Protein AF-A0A173M918-F1 (afdb_monomer)

Radius of gyration: 16.1 Å; Cα contacts (8 Å, |Δi|>4): 97; chains: 1; bounding box: 44×25×41 Å

Organism: Beta vulgaris subsp. vulgaris (NCBI:txid3555)

Mean predicted aligned error: 5.52 Å

Secondary structure (DSSP, 8-state):
--HHHHHHHHHHHHHHHHHT-GGGHHHHHHHHHHHHH--S--TTTHHHHHHHHHHHHHHHHHHHHHHHHHHHHHTT---PPTT--HHHHHHHHHTT---HHHHHHHHHHHHHHGGGSHHHHHHHHHHH-

pLDDT: mean 86.4, std 7.51, range [60.84, 96.12]

Structure (mmCIF, N/CA/C/O backbone):
data_AF-A0A173M918-F1
#
_entry.id   AF-A0A173M918-F1
#
loop_
_atom_site.group_PDB
_atom_site.id
_atom_site.type_symbol
_atom_site.label_atom_id
_atom_site.label_alt_id
_atom_site.label_comp_id
_atom_site.label_asym_id
_atom_site.label_entity_id
_atom_site.label_seq_id
_atom_site.pdbx_PDB_ins_code
_atom_site.Cartn_x
_atom_site.Cartn_y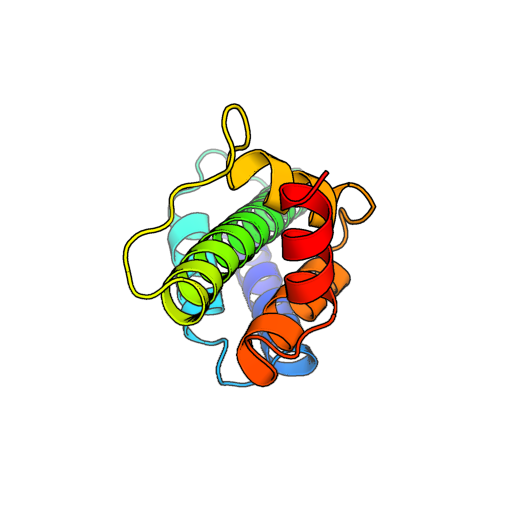
_atom_site.Cartn_z
_atom_site.occupancy
_atom_site.B_iso_or_equiv
_atom_site.auth_seq_id
_atom_site.auth_comp_id
_atom_site.auth_asym_id
_atom_site.auth_atom_id
_atom_site.pdbx_PDB_model_num
ATOM 1 N N . MET A 1 1 ? 16.004 -11.535 -18.475 1.00 66.25 1 MET A N 1
ATOM 2 C CA . MET A 1 1 ? 15.561 -10.222 -17.961 1.00 66.25 1 MET A CA 1
ATOM 3 C C . MET A 1 1 ? 16.660 -9.219 -18.271 1.00 66.25 1 MET A C 1
ATOM 5 O O . MET A 1 1 ? 17.818 -9.593 -18.136 1.00 66.25 1 MET A O 1
ATOM 9 N N . ASN A 1 2 ? 16.326 -8.029 -18.775 1.00 75.50 2 ASN A N 1
ATOM 10 C CA . ASN A 1 2 ? 17.316 -7.001 -19.123 1.00 75.50 2 ASN A CA 1
ATOM 11 C C . ASN A 1 2 ? 18.145 -6.626 -17.861 1.00 75.50 2 ASN A C 1
ATOM 13 O O . ASN A 1 2 ? 17.533 -6.478 -16.798 1.00 75.50 2 ASN A O 1
ATOM 17 N N . PRO A 1 3 ? 19.489 -6.507 -17.931 1.00 79.81 3 PRO A N 1
ATOM 18 C CA . PRO A 1 3 ? 20.336 -6.142 -16.787 1.00 79.81 3 PRO A CA 1
ATOM 19 C C . PRO A 1 3 ? 19.899 -4.857 -16.062 1.00 79.81 3 PRO A C 1
ATOM 21 O O . PRO A 1 3 ? 19.992 -4.803 -14.840 1.00 79.81 3 PRO A O 1
ATOM 24 N N . TYR A 1 4 ? 19.336 -3.869 -16.764 1.00 76.69 4 TYR A N 1
ATOM 25 C CA . TYR A 1 4 ? 18.822 -2.642 -16.139 1.00 76.69 4 TYR A CA 1
ATOM 26 C C . TYR A 1 4 ? 17.591 -2.891 -15.255 1.00 76.69 4 TYR A C 1
ATOM 28 O O . TYR A 1 4 ? 17.466 -2.321 -14.175 1.00 76.69 4 TYR A O 1
ATOM 36 N N . ILE A 1 5 ? 16.704 -3.799 -15.677 1.00 80.75 5 ILE A N 1
ATOM 37 C CA . ILE A 1 5 ? 15.522 -4.202 -14.896 1.00 80.75 5 ILE A CA 1
ATOM 38 C C . ILE A 1 5 ? 15.962 -4.955 -13.636 1.00 80.75 5 ILE A C 1
ATOM 40 O O . ILE A 1 5 ? 15.409 -4.744 -12.561 1.00 80.75 5 ILE A O 1
ATOM 44 N N . LEU A 1 6 ? 16.972 -5.822 -13.763 1.00 84.25 6 LEU A N 1
ATOM 45 C CA . LEU A 1 6 ? 17.572 -6.522 -12.625 1.00 84.25 6 LEU A CA 1
ATOM 46 C C . LEU A 1 6 ? 18.159 -5.539 -11.606 1.00 84.25 6 LEU A C 1
ATOM 48 O O . LEU A 1 6 ? 17.903 -5.696 -10.415 1.00 84.25 6 LEU A O 1
ATOM 52 N N . GLN A 1 7 ? 18.893 -4.527 -12.076 1.00 86.88 7 GLN A N 1
ATOM 53 C CA . GLN A 1 7 ? 19.477 -3.506 -11.210 1.00 86.88 7 GLN A CA 1
ATOM 54 C C . GLN A 1 7 ? 18.394 -2.704 -10.480 1.00 86.88 7 GLN A C 1
ATOM 56 O O . GLN A 1 7 ? 18.429 -2.622 -9.257 1.00 86.88 7 GLN A O 1
ATOM 61 N N . PHE A 1 8 ? 17.378 -2.216 -11.199 1.00 87.25 8 PHE A N 1
ATOM 62 C CA . PHE A 1 8 ? 16.269 -1.479 -10.586 1.00 87.25 8 PHE A CA 1
ATOM 63 C C . PHE A 1 8 ? 15.568 -2.296 -9.493 1.00 87.25 8 PHE A C 1
ATOM 65 O O . PHE A 1 8 ? 15.316 -1.798 -8.397 1.00 87.25 8 PHE A O 1
ATOM 72 N N . LEU A 1 9 ? 15.258 -3.568 -9.770 1.00 86.81 9 LEU A N 1
ATOM 73 C CA . LEU A 1 9 ? 14.600 -4.436 -8.793 1.00 86.81 9 LEU A CA 1
ATOM 74 C C . LEU A 1 9 ? 15.491 -4.706 -7.572 1.00 86.81 9 LEU A C 1
ATOM 76 O O . LEU A 1 9 ? 14.971 -4.807 -6.462 1.00 86.81 9 LEU A O 1
ATOM 80 N N . ALA A 1 10 ? 16.810 -4.800 -7.752 1.00 89.06 10 ALA A N 1
ATOM 81 C CA . ALA A 1 10 ? 17.752 -4.941 -6.646 1.00 89.06 10 ALA A CA 1
ATOM 82 C C . ALA A 1 10 ? 17.822 -3.669 -5.782 1.00 89.06 10 ALA A C 1
ATOM 84 O O . ALA A 1 10 ? 17.781 -3.760 -4.552 1.00 89.06 10 ALA A O 1
ATOM 85 N N . ASP A 1 11 ? 17.862 -2.492 -6.408 1.00 88.88 11 ASP A N 1
ATOM 86 C CA . ASP A 1 11 ? 17.891 -1.201 -5.714 1.00 88.88 11 ASP A CA 1
ATOM 87 C C . ASP A 1 11 ? 16.589 -0.972 -4.931 1.00 88.88 11 ASP A C 1
ATOM 89 O O . ASP A 1 11 ? 16.611 -0.625 -3.749 1.00 88.88 11 ASP A O 1
ATOM 93 N N . MET A 1 12 ? 15.445 -1.272 -5.550 1.00 88.44 12 MET A N 1
ATOM 94 C CA . MET A 1 12 ? 14.128 -1.214 -4.916 1.00 88.44 12 MET A CA 1
ATOM 95 C C . MET A 1 12 ? 14.013 -2.192 -3.742 1.00 88.44 12 MET A C 1
ATOM 97 O O . MET A 1 12 ? 13.592 -1.797 -2.654 1.00 88.44 12 MET A O 1
ATOM 101 N N . ALA A 1 13 ? 14.443 -3.445 -3.914 1.00 89.12 13 ALA A N 1
ATOM 102 C CA . ALA A 1 13 ? 14.449 -4.423 -2.829 1.00 89.12 13 ALA A CA 1
ATOM 103 C C . ALA A 1 13 ? 15.316 -3.945 -1.654 1.00 89.12 13 ALA A C 1
ATOM 105 O O . ALA A 1 13 ? 14.918 -4.068 -0.496 1.00 89.12 13 ALA A O 1
ATOM 106 N N . THR A 1 14 ? 16.469 -3.342 -1.951 1.00 89.75 14 THR A N 1
ATOM 107 C CA . THR A 1 14 ? 17.365 -2.768 -0.942 1.00 89.75 14 THR A CA 1
ATOM 108 C C . THR A 1 14 ? 16.700 -1.612 -0.199 1.00 89.75 14 THR A C 1
ATOM 110 O O . THR A 1 14 ? 16.753 -1.572 1.031 1.00 89.75 14 THR A O 1
ATOM 113 N N . ALA A 1 15 ? 16.021 -0.707 -0.908 1.00 85.31 15 ALA A N 1
ATOM 114 C CA . ALA A 1 15 ? 15.287 0.399 -0.299 1.00 85.31 15 ALA A CA 1
ATOM 115 C C . ALA A 1 15 ? 14.181 -0.106 0.642 1.00 85.31 15 ALA A C 1
ATOM 117 O O . ALA A 1 15 ? 14.119 0.310 1.798 1.00 85.31 15 ALA A O 1
ATOM 118 N N . ILE A 1 16 ? 13.367 -1.067 0.191 1.00 85.94 16 ILE A N 1
ATOM 119 C CA . ILE A 1 16 ? 12.301 -1.665 1.009 1.00 85.94 16 ILE A CA 1
ATOM 120 C C . ILE A 1 16 ? 12.881 -2.329 2.261 1.00 85.94 16 ILE A C 1
ATOM 122 O O . ILE A 1 16 ? 12.401 -2.082 3.367 1.00 85.94 16 ILE A O 1
ATOM 126 N N . LEU A 1 17 ? 13.939 -3.132 2.116 1.00 87.94 17 LEU A N 1
ATOM 127 C CA . LEU A 1 17 ? 14.585 -3.792 3.253 1.00 87.94 17 LEU A CA 1
ATOM 128 C C . LEU A 1 17 ? 15.198 -2.792 4.236 1.00 87.94 17 LEU A C 1
ATOM 130 O O . LEU A 1 17 ? 15.169 -3.037 5.438 1.00 87.94 17 LEU A O 1
ATOM 134 N N . THR A 1 18 ? 15.723 -1.670 3.748 1.00 85.44 18 THR A N 1
ATOM 135 C CA . THR A 1 18 ? 16.343 -0.641 4.593 1.00 85.44 18 THR A CA 1
ATOM 136 C C . THR A 1 18 ? 15.296 0.157 5.369 1.00 85.44 18 THR A C 1
ATOM 138 O O . THR A 1 18 ? 15.470 0.411 6.558 1.00 85.44 18 THR A O 1
ATOM 141 N N . ILE A 1 19 ? 14.199 0.542 4.715 1.00 80.00 19 ILE A N 1
ATOM 142 C CA . ILE A 1 19 ? 13.167 1.409 5.298 1.00 80.00 19 ILE A CA 1
ATOM 143 C C . ILE A 1 19 ? 12.213 0.605 6.190 1.00 80.00 19 ILE A C 1
ATOM 145 O O . ILE A 1 19 ? 11.898 1.003 7.318 1.00 80.00 19 ILE A O 1
ATOM 149 N N . ALA A 1 20 ? 11.741 -0.530 5.679 1.00 78.38 20 ALA A N 1
ATOM 150 C CA . ALA A 1 20 ? 10.643 -1.293 6.259 1.00 78.38 20 ALA A CA 1
ATOM 151 C C . ALA A 1 20 ? 11.103 -2.607 6.914 1.00 78.38 20 ALA A C 1
ATOM 153 O O . ALA A 1 20 ? 10.444 -3.113 7.819 1.00 78.38 20 ALA A O 1
ATOM 154 N N . GLY A 1 21 ? 12.267 -3.136 6.530 1.00 83.31 21 GLY A N 1
ATOM 155 C CA . GLY A 1 21 ? 12.848 -4.335 7.136 1.00 83.31 21 GLY A CA 1
ATOM 156 C C . GLY A 1 21 ? 12.431 -5.648 6.467 1.00 83.31 21 GLY A C 1
ATOM 157 O O . GLY A 1 21 ? 11.694 -5.694 5.483 1.00 83.31 21 GLY A O 1
ATOM 158 N N . VAL A 1 22 ? 12.917 -6.760 7.026 1.00 82.62 22 VAL A N 1
ATOM 159 C CA . VAL A 1 22 ? 12.782 -8.116 6.451 1.00 82.62 22 VAL A CA 1
ATOM 160 C C . VAL A 1 22 ? 11.329 -8.612 6.413 1.00 82.62 22 VAL A C 1
ATOM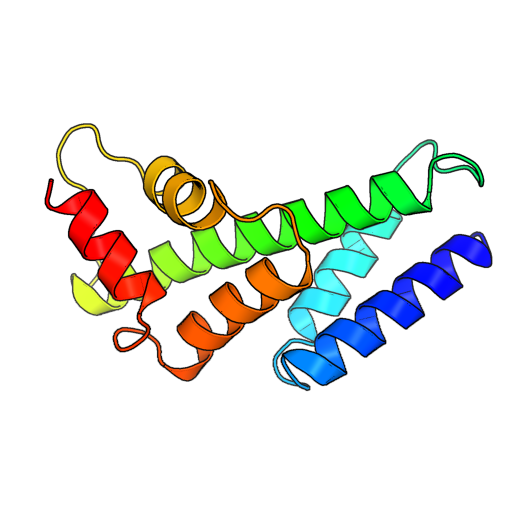 162 O O . VAL A 1 22 ? 10.981 -9.440 5.572 1.00 82.62 22 VAL A O 1
ATOM 165 N N . ALA A 1 23 ? 10.453 -8.067 7.263 1.00 79.94 23 ALA A N 1
ATOM 166 C CA . ALA A 1 23 ? 9.022 -8.382 7.260 1.00 79.94 23 ALA A CA 1
ATOM 167 C C . ALA A 1 23 ? 8.334 -8.067 5.914 1.00 79.94 23 ALA A C 1
ATOM 169 O O . ALA A 1 23 ? 7.287 -8.635 5.615 1.00 79.94 23 ALA A O 1
ATOM 170 N N . TYR A 1 24 ? 8.952 -7.229 5.073 1.00 85.62 24 TYR 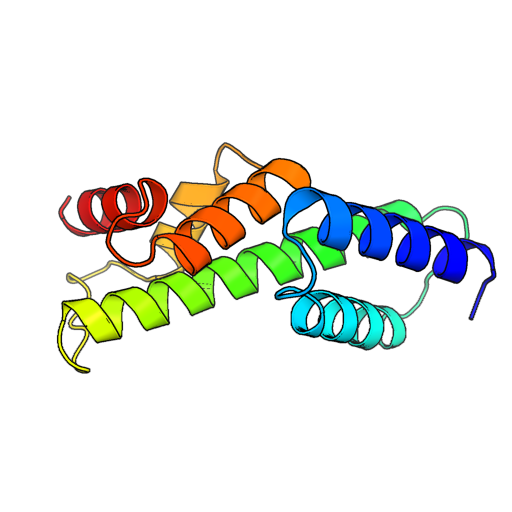A N 1
ATOM 171 C CA . TYR A 1 24 ? 8.438 -6.810 3.768 1.00 85.62 24 TYR A CA 1
ATOM 172 C C . TYR A 1 24 ? 8.982 -7.637 2.598 1.00 85.62 24 TYR A C 1
ATOM 174 O O . TYR A 1 24 ? 8.734 -7.306 1.440 1.00 85.62 24 TYR A O 1
ATOM 182 N N . LEU A 1 25 ? 9.660 -8.760 2.860 1.00 84.69 25 LEU A N 1
ATOM 183 C CA . LEU A 1 25 ? 10.017 -9.726 1.814 1.00 84.69 25 LEU A CA 1
ATOM 184 C C . LEU A 1 25 ? 8.822 -10.142 0.928 1.00 84.69 25 LEU A C 1
ATOM 186 O O . LEU A 1 25 ? 9.001 -10.178 -0.290 1.00 84.69 25 LEU A O 1
ATOM 190 N N . PRO A 1 26 ? 7.606 -10.402 1.459 1.00 89.19 26 PRO A N 1
ATOM 191 C CA . PRO A 1 26 ? 6.451 -10.719 0.616 1.00 89.19 26 PRO A CA 1
ATOM 192 C C . PRO A 1 26 ? 6.102 -9.609 -0.384 1.00 89.19 26 PRO A C 1
ATOM 194 O O . PRO A 1 26 ? 5.752 -9.906 -1.525 1.00 89.19 26 PRO A O 1
ATOM 197 N N . LEU A 1 27 ? 6.256 -8.339 0.007 1.00 89.12 27 LEU A N 1
ATOM 198 C CA . LEU A 1 27 ? 6.047 -7.192 -0.878 1.00 89.12 27 LEU A CA 1
ATOM 199 C C . LEU A 1 27 ? 7.080 -7.176 -2.013 1.00 89.12 27 LEU A C 1
ATOM 201 O O . LEU A 1 27 ? 6.713 -6.984 -3.169 1.00 89.12 27 LEU A O 1
ATOM 205 N N . ILE A 1 28 ? 8.352 -7.440 -1.707 1.00 89.31 28 ILE A N 1
ATOM 206 C CA . ILE A 1 28 ? 9.418 -7.518 -2.719 1.00 89.31 28 ILE A CA 1
ATOM 207 C C . ILE A 1 28 ? 9.112 -8.629 -3.726 1.00 89.31 28 ILE A C 1
ATOM 209 O O . ILE A 1 28 ? 9.169 -8.407 -4.935 1.00 89.31 28 ILE A O 1
ATOM 213 N N . VAL A 1 29 ? 8.738 -9.816 -3.239 1.00 90.44 29 VAL A N 1
ATOM 214 C CA . VAL A 1 29 ? 8.366 -10.953 -4.095 1.00 90.44 29 VAL A CA 1
ATOM 215 C C . VAL A 1 29 ? 7.180 -10.595 -4.992 1.00 90.44 29 VAL A C 1
ATOM 217 O O . VAL A 1 29 ? 7.212 -10.884 -6.189 1.00 90.44 29 VAL A O 1
ATOM 220 N N . LEU A 1 30 ? 6.162 -9.925 -4.444 1.00 91.88 30 LEU A N 1
ATOM 221 C CA . LEU A 1 30 ? 4.996 -9.477 -5.202 1.00 91.88 30 LEU A CA 1
ATOM 222 C C . LEU A 1 30 ? 5.378 -8.488 -6.311 1.00 91.88 30 LEU A C 1
ATOM 224 O O . LEU A 1 30 ? 4.944 -8.657 -7.451 1.00 91.88 30 LEU A O 1
ATOM 228 N N . ILE A 1 31 ? 6.209 -7.491 -6.002 1.00 91.31 31 ILE A N 1
ATOM 229 C CA . ILE A 1 31 ? 6.674 -6.495 -6.975 1.00 91.31 31 ILE A CA 1
ATOM 230 C C . ILE A 1 31 ? 7.481 -7.169 -8.089 1.00 91.31 31 ILE A C 1
ATOM 232 O O . ILE A 1 31 ? 7.207 -6.933 -9.263 1.00 91.31 31 ILE A O 1
ATOM 236 N N . VAL A 1 32 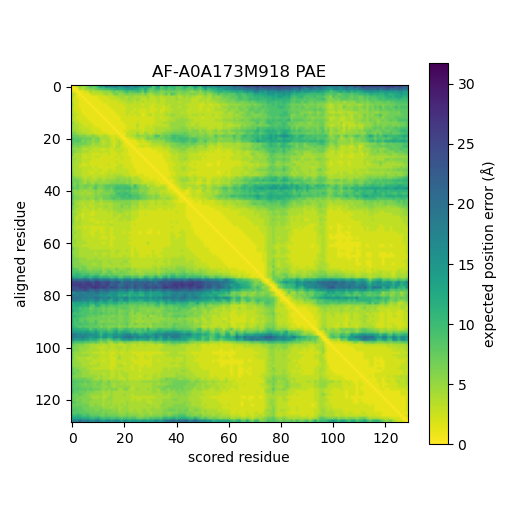? 8.426 -8.051 -7.749 1.00 89.75 32 VAL A N 1
ATOM 237 C CA . VAL A 1 32 ? 9.234 -8.786 -8.738 1.00 89.75 32 VAL A CA 1
ATOM 238 C C . VAL A 1 32 ? 8.349 -9.645 -9.642 1.00 89.75 32 VAL A C 1
ATOM 240 O O . VAL A 1 32 ? 8.528 -9.652 -10.862 1.00 89.75 32 VAL A O 1
ATOM 243 N N . PHE A 1 33 ? 7.366 -10.342 -9.068 1.00 90.69 33 PHE A N 1
ATOM 244 C CA . PHE A 1 33 ? 6.435 -11.159 -9.841 1.00 90.69 33 PHE A CA 1
ATOM 245 C C . PHE A 1 33 ? 5.610 -10.310 -10.815 1.00 90.69 33 PHE A C 1
ATOM 247 O O . PHE A 1 33 ? 5.508 -10.642 -11.998 1.00 90.69 33 PHE A O 1
ATOM 254 N N . ARG A 1 34 ? 5.069 -9.178 -10.349 1.00 90.75 34 ARG A N 1
ATOM 255 C CA . ARG A 1 34 ? 4.316 -8.244 -11.195 1.00 90.75 34 ARG A CA 1
ATOM 256 C C . ARG A 1 34 ? 5.193 -7.615 -12.280 1.00 90.75 34 ARG A C 1
ATOM 258 O O . ARG A 1 34 ? 4.756 -7.517 -13.425 1.00 90.75 34 ARG A O 1
ATOM 265 N N . ALA A 1 35 ? 6.439 -7.274 -11.958 1.00 88.31 35 ALA A N 1
ATOM 266 C CA . ALA A 1 35 ? 7.411 -6.742 -12.909 1.00 88.31 35 ALA A CA 1
ATOM 267 C C . ALA A 1 35 ? 7.711 -7.745 -14.032 1.00 88.31 35 ALA A C 1
ATOM 269 O O . ALA A 1 35 ? 7.785 -7.360 -15.198 1.00 88.31 35 ALA A O 1
ATOM 270 N N . GLY A 1 36 ? 7.793 -9.041 -13.710 1.00 86.00 36 GLY A N 1
ATOM 271 C CA . GLY A 1 36 ? 7.937 -10.111 -14.702 1.00 86.00 36 GLY A CA 1
ATOM 272 C C . GLY A 1 36 ? 6.758 -10.226 -15.680 1.00 86.00 36 GLY A C 1
ATOM 273 O O . GLY A 1 36 ? 6.930 -10.737 -16.786 1.00 86.00 36 GLY A O 1
ATOM 274 N N . GLY A 1 37 ? 5.575 -9.732 -15.301 1.00 85.62 37 GLY A N 1
ATOM 275 C CA . GLY A 1 37 ? 4.380 -9.691 -16.149 1.00 85.62 37 GLY A CA 1
ATOM 276 C C . GLY A 1 37 ? 4.273 -8.457 -17.053 1.00 85.62 37 GLY A C 1
ATOM 277 O O . GLY A 1 37 ? 3.436 -8.443 -17.962 1.00 85.62 37 GLY A O 1
ATOM 278 N N . LEU A 1 38 ? 5.098 -7.426 -16.841 1.00 87.75 38 LEU A N 1
ATOM 279 C CA . LEU A 1 38 ? 5.055 -6.203 -17.641 1.00 87.75 38 LEU A CA 1
ATOM 280 C C . LEU A 1 38 ? 5.551 -6.458 -19.071 1.00 87.75 38 LEU A C 1
ATOM 282 O O . LEU A 1 38 ? 6.624 -7.010 -19.308 1.00 87.75 38 LEU A O 1
ATOM 286 N N . ARG A 1 39 ? 4.766 -6.004 -20.053 1.00 84.31 39 ARG A N 1
ATOM 287 C CA . ARG A 1 39 ? 5.108 -6.072 -21.482 1.00 84.31 39 ARG A CA 1
ATOM 288 C C . ARG A 1 39 ? 5.586 -4.718 -21.998 1.00 84.31 39 ARG A C 1
ATOM 290 O O . ARG A 1 39 ? 5.095 -3.678 -21.559 1.00 84.31 39 ARG A O 1
ATOM 297 N N . GLY A 1 40 ? 6.493 -4.737 -22.976 1.00 83.38 40 GLY A N 1
ATOM 298 C CA . GLY A 1 40 ? 6.975 -3.525 -23.652 1.00 83.38 40 GLY A CA 1
ATOM 299 C C . GLY A 1 40 ? 7.906 -2.659 -22.799 1.00 83.38 40 GLY A C 1
ATOM 300 O O . GLY A 1 40 ? 7.901 -1.440 -22.948 1.00 83.38 40 GLY A O 1
ATOM 301 N N . LEU A 1 41 ? 8.650 -3.274 -21.875 1.00 85.19 41 LEU A N 1
ATOM 302 C CA . LEU A 1 41 ? 9.714 -2.594 -21.141 1.00 85.19 41 LEU A CA 1
ATOM 303 C C . LEU A 1 41 ? 10.943 -2.438 -22.041 1.00 85.19 41 LEU A C 1
ATOM 305 O O . LEU A 1 41 ? 11.430 -3.425 -22.599 1.00 85.19 41 LEU A O 1
ATOM 309 N N . ASN A 1 42 ? 11.438 -1.212 -22.166 1.00 84.06 42 ASN A N 1
ATOM 310 C CA . ASN A 1 42 ? 12.685 -0.870 -22.846 1.00 84.06 42 ASN A CA 1
ATOM 311 C C . ASN A 1 42 ? 13.536 0.044 -21.947 1.00 84.06 42 ASN A C 1
ATOM 313 O O . ASN A 1 42 ? 13.120 0.399 -20.849 1.00 84.06 42 ASN A O 1
ATOM 317 N N . GLU A 1 43 ? 14.738 0.404 -22.388 1.00 81.50 43 GLU A N 1
ATOM 318 C CA . GLU A 1 43 ? 15.661 1.215 -21.578 1.00 81.50 43 GLU A CA 1
ATOM 319 C C . GLU A 1 43 ? 15.110 2.609 -21.248 1.00 81.50 43 GLU A C 1
ATOM 321 O O . GLU A 1 43 ? 15.410 3.145 -20.187 1.00 81.50 43 GLU A O 1
ATOM 326 N N . GLU A 1 44 ? 14.259 3.160 -22.113 1.00 85.38 44 GLU A N 1
ATOM 327 C CA . GLU A 1 44 ? 13.688 4.500 -21.956 1.00 85.38 44 GLU A CA 1
ATOM 328 C C . GLU A 1 44 ? 12.560 4.539 -20.918 1.00 85.38 44 GLU A C 1
ATOM 330 O O . GLU A 1 44 ? 12.435 5.516 -20.190 1.00 85.38 44 GLU A O 1
ATOM 335 N N . ASN A 1 45 ? 11.743 3.481 -20.833 1.00 87.56 45 ASN A N 1
ATOM 336 C CA . ASN A 1 45 ? 10.531 3.472 -20.007 1.00 87.56 45 ASN A CA 1
ATOM 337 C C . ASN A 1 45 ? 10.585 2.528 -18.799 1.00 87.56 45 ASN A C 1
ATOM 339 O O . ASN A 1 45 ? 9.684 2.565 -17.961 1.00 87.56 45 ASN A O 1
ATOM 343 N N . ALA A 1 46 ? 11.595 1.657 -18.699 1.00 85.56 46 ALA A N 1
ATOM 344 C CA . ALA A 1 46 ? 11.606 0.615 -17.677 1.00 85.56 46 ALA A CA 1
ATOM 345 C C . ALA A 1 46 ? 11.604 1.195 -16.262 1.00 85.56 46 ALA A C 1
ATOM 347 O O . ALA A 1 46 ? 10.841 0.723 -15.427 1.00 85.56 46 ALA A O 1
ATOM 348 N N . SER A 1 47 ? 12.423 2.216 -16.000 1.00 85.56 47 SER A N 1
ATOM 349 C CA . SER A 1 47 ? 12.534 2.808 -14.663 1.00 85.56 47 SER A CA 1
ATOM 350 C C . SER A 1 47 ? 11.214 3.421 -14.197 1.00 85.56 47 SER A C 1
ATOM 352 O O . SER A 1 47 ? 10.767 3.132 -13.092 1.00 85.56 47 SER A O 1
ATOM 354 N N . GLU A 1 48 ? 10.582 4.238 -15.040 1.00 88.56 48 GLU A N 1
ATOM 355 C CA . GLU A 1 48 ? 9.311 4.900 -14.728 1.00 88.56 48 GLU A CA 1
ATOM 356 C C . GLU A 1 48 ? 8.202 3.866 -14.518 1.00 88.56 48 GLU A C 1
ATOM 358 O O . GLU A 1 48 ? 7.590 3.814 -13.458 1.00 88.56 48 GLU A O 1
ATOM 363 N N . ARG A 1 49 ? 8.038 2.925 -15.455 1.00 90.38 49 ARG A N 1
ATOM 364 C CA . ARG A 1 49 ? 6.976 1.911 -15.368 1.00 90.38 49 ARG A CA 1
ATOM 365 C C . ARG A 1 49 ? 7.148 0.943 -14.201 1.00 90.38 49 ARG A C 1
ATOM 367 O O . ARG A 1 49 ? 6.159 0.424 -13.687 1.00 90.38 49 ARG A O 1
ATOM 374 N N . LEU A 1 50 ? 8.387 0.638 -13.816 1.00 90.00 50 LEU A N 1
ATOM 375 C CA . LEU A 1 50 ? 8.655 -0.188 -12.641 1.00 90.00 50 LEU A CA 1
ATOM 376 C C . LEU A 1 50 ? 8.423 0.597 -11.348 1.00 90.00 50 LEU A C 1
ATOM 378 O O . LEU A 1 50 ? 7.922 0.014 -10.390 1.00 90.00 50 LEU A O 1
ATOM 382 N N . LEU A 1 51 ? 8.741 1.893 -11.313 1.00 89.94 51 LEU A N 1
ATOM 383 C CA . LEU A 1 51 ? 8.418 2.756 -10.179 1.00 89.94 51 LEU A CA 1
ATOM 384 C C . LEU A 1 51 ? 6.902 2.890 -9.999 1.00 89.94 51 LEU A C 1
ATOM 386 O O . LEU A 1 51 ? 6.414 2.664 -8.893 1.00 89.94 51 LEU A O 1
ATOM 390 N N . ASP A 1 52 ? 6.168 3.152 -11.080 1.00 90.75 52 ASP A N 1
ATOM 391 C CA . ASP A 1 52 ? 4.703 3.206 -11.077 1.00 90.75 52 ASP A CA 1
ATOM 392 C C . ASP A 1 52 ? 4.116 1.901 -10.541 1.00 90.75 52 ASP A C 1
ATOM 394 O O . ASP A 1 52 ? 3.303 1.905 -9.618 1.00 90.75 52 ASP A O 1
ATOM 398 N N . LEU A 1 53 ? 4.611 0.762 -11.040 1.00 92.31 53 LEU A N 1
ATOM 399 C CA . LEU A 1 53 ? 4.197 -0.552 -10.560 1.00 92.31 53 LEU A CA 1
ATOM 400 C C . LEU A 1 53 ? 4.443 -0.724 -9.051 1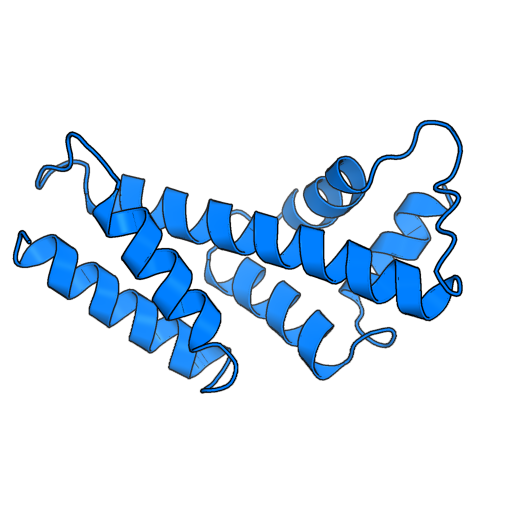.00 92.31 53 LEU A C 1
ATOM 402 O O . LEU A 1 53 ? 3.601 -1.301 -8.353 1.00 92.31 53 LEU A O 1
ATOM 406 N N . CYS A 1 54 ? 5.593 -0.274 -8.545 1.00 91.12 54 CYS A N 1
ATOM 407 C CA . CYS A 1 54 ? 5.916 -0.330 -7.120 1.00 91.12 54 CYS A CA 1
ATOM 408 C C . CYS A 1 54 ? 4.942 0.521 -6.299 1.00 91.12 54 CYS A C 1
ATOM 410 O O . CYS A 1 54 ? 4.378 0.024 -5.322 1.00 91.12 54 CYS A O 1
ATOM 412 N N . CYS A 1 55 ? 4.715 1.770 -6.709 1.00 91.19 55 CYS A N 1
ATOM 413 C CA . CYS A 1 55 ? 3.790 2.684 -6.046 1.00 91.19 55 CYS A CA 1
ATOM 414 C C . CYS A 1 55 ? 2.361 2.133 -6.051 1.00 91.19 55 CYS A C 1
ATOM 416 O O . CYS A 1 55 ? 1.722 2.087 -5.002 1.00 91.19 55 CYS A O 1
ATOM 418 N N . ASP A 1 56 ? 1.877 1.634 -7.186 1.00 92.44 56 ASP A N 1
ATOM 419 C CA . ASP A 1 56 ? 0.549 1.027 -7.298 1.00 92.44 56 ASP A CA 1
ATOM 420 C C . ASP A 1 56 ? 0.410 -0.202 -6.399 1.00 92.44 56 ASP A C 1
ATOM 422 O O . ASP A 1 56 ? -0.591 -0.371 -5.698 1.00 92.44 56 ASP A O 1
ATOM 426 N N . THR A 1 57 ? 1.446 -1.041 -6.357 1.00 93.69 57 THR A N 1
ATOM 427 C CA . THR A 1 57 ? 1.466 -2.220 -5.489 1.00 93.69 57 THR A CA 1
ATOM 428 C C . THR A 1 57 ? 1.429 -1.823 -4.013 1.00 93.69 57 THR A C 1
ATOM 430 O O . THR A 1 57 ? 0.686 -2.431 -3.246 1.00 93.69 57 THR A O 1
ATOM 433 N N . LEU A 1 58 ? 2.159 -0.782 -3.606 1.00 92.19 58 LEU A N 1
ATOM 434 C CA . LEU A 1 58 ? 2.109 -0.255 -2.240 1.00 92.19 58 LEU A CA 1
ATOM 435 C C . LEU A 1 58 ? 0.738 0.316 -1.887 1.00 92.19 58 LEU A C 1
ATOM 437 O O . LEU A 1 58 ? 0.204 -0.016 -0.831 1.00 92.19 58 LEU A O 1
ATOM 441 N N . LYS A 1 59 ? 0.142 1.123 -2.771 1.00 93.12 59 LYS A N 1
ATOM 442 C CA . LYS A 1 59 ? -1.200 1.688 -2.569 1.00 93.12 59 LYS A CA 1
ATOM 443 C C . LYS A 1 59 ? -2.239 0.583 -2.368 1.00 93.12 59 LYS A C 1
ATOM 445 O O . LYS A 1 59 ? -3.102 0.697 -1.498 1.00 93.12 59 LYS A O 1
ATOM 450 N N . GLU A 1 60 ? -2.132 -0.506 -3.127 1.00 93.56 60 GLU A N 1
ATOM 451 C CA . GLU A 1 60 ? -2.976 -1.691 -2.959 1.00 93.56 60 GLU A CA 1
ATOM 452 C C . GLU A 1 60 ? -2.733 -2.390 -1.615 1.00 93.56 60 GLU A C 1
ATOM 454 O O . GLU A 1 60 ? -3.694 -2.734 -0.930 1.00 93.56 60 GLU A O 1
ATOM 459 N N . GLN A 1 61 ? -1.476 -2.563 -1.192 1.00 93.69 61 GLN A N 1
ATOM 460 C CA . GLN A 1 61 ? -1.176 -3.142 0.122 1.00 93.69 61 GLN A CA 1
ATOM 461 C C . GLN A 1 61 ? -1.701 -2.275 1.270 1.00 93.69 61 GLN A C 1
ATOM 463 O O . GLN A 1 61 ? -2.268 -2.810 2.218 1.00 93.69 61 GLN A O 1
ATOM 468 N N . ILE A 1 62 ? -1.574 -0.950 1.179 1.00 93.81 62 ILE A N 1
ATOM 469 C CA . ILE A 1 62 ? -2.117 -0.010 2.168 1.00 93.81 62 ILE A CA 1
ATOM 470 C C . ILE A 1 62 ? -3.635 -0.140 2.224 1.00 93.81 62 ILE A C 1
ATOM 472 O O . ILE A 1 62 ? -4.194 -0.305 3.306 1.00 93.81 62 ILE A O 1
ATOM 476 N N . LYS A 1 63 ? -4.304 -0.154 1.065 1.00 93.81 63 LYS A N 1
ATOM 477 C CA . LYS A 1 63 ? -5.747 -0.390 0.979 1.00 93.81 63 LYS A CA 1
ATOM 478 C C . LYS A 1 63 ? -6.135 -1.692 1.685 1.00 93.81 63 LYS A C 1
ATOM 480 O O . LYS A 1 63 ? -7.003 -1.666 2.548 1.00 93.81 63 LYS A O 1
ATOM 485 N N . ASN A 1 64 ? -5.486 -2.806 1.354 1.00 93.31 64 ASN A N 1
ATOM 486 C CA . ASN A 1 64 ? -5.770 -4.104 1.974 1.00 93.31 64 ASN A CA 1
ATOM 487 C C . ASN A 1 64 ? -5.519 -4.063 3.486 1.00 93.31 64 ASN A C 1
ATOM 489 O O . ASN A 1 64 ? -6.301 -4.605 4.264 1.00 93.31 64 ASN A O 1
ATOM 493 N N . LYS A 1 65 ? -4.474 -3.357 3.925 1.00 94.00 65 LYS A N 1
ATOM 494 C CA . LYS A 1 65 ? -4.162 -3.229 5.345 1.00 94.00 65 LYS A CA 1
ATOM 495 C C . LYS A 1 65 ? -5.206 -2.417 6.108 1.00 94.00 65 LYS A C 1
ATOM 497 O O . LYS A 1 65 ? -5.551 -2.776 7.231 1.00 94.00 65 LYS A O 1
ATOM 502 N N . ILE A 1 66 ? -5.759 -1.372 5.495 1.00 93.31 66 ILE A N 1
ATOM 503 C CA . ILE A 1 66 ? -6.909 -0.642 6.041 1.00 93.31 66 ILE A CA 1
ATOM 504 C C . ILE A 1 66 ? -8.098 -1.591 6.228 1.00 93.31 66 ILE A C 1
ATOM 506 O O . ILE A 1 66 ? -8.721 -1.577 7.287 1.00 93.31 66 ILE A O 1
ATOM 510 N N . GLU A 1 67 ? -8.402 -2.433 5.235 1.00 91.38 67 GLU A N 1
ATOM 511 C CA . GLU A 1 67 ? -9.503 -3.408 5.314 1.00 91.38 67 GLU A CA 1
ATOM 512 C C . GLU A 1 67 ? -9.316 -4.376 6.482 1.00 91.38 67 GLU A C 1
ATOM 514 O O . GLU A 1 67 ? -10.241 -4.567 7.272 1.00 91.38 67 GLU A O 1
ATOM 519 N N . GLU A 1 68 ? -8.113 -4.933 6.630 1.00 91.69 68 GLU A N 1
ATOM 520 C CA . GLU A 1 68 ? -7.763 -5.803 7.755 1.00 91.69 68 GLU A CA 1
ATOM 521 C C . GLU A 1 68 ? -7.959 -5.096 9.102 1.00 91.69 68 GLU A C 1
ATOM 523 O O . GLU A 1 68 ? -8.607 -5.631 10.002 1.00 91.69 68 GLU A O 1
ATOM 528 N N . LEU A 1 69 ? -7.429 -3.879 9.256 1.00 92.12 69 LEU A N 1
ATOM 529 C CA . LEU A 1 69 ? -7.519 -3.139 10.516 1.00 92.12 69 LEU A CA 1
ATOM 530 C C . LEU A 1 69 ? -8.962 -2.738 10.851 1.00 92.12 69 LEU A C 1
ATOM 532 O O . LEU A 1 69 ? -9.359 -2.791 12.017 1.00 92.12 69 LEU A O 1
ATOM 536 N N . LEU A 1 70 ? -9.777 -2.406 9.845 1.00 90.31 70 LEU A N 1
ATOM 537 C CA . LEU A 1 70 ? -11.208 -2.159 10.028 1.00 90.31 70 LEU A CA 1
ATOM 538 C C . LEU A 1 70 ? -11.944 -3.422 10.488 1.00 90.31 70 LEU A C 1
ATOM 540 O O . LEU A 1 70 ? -12.802 -3.331 11.363 1.00 90.31 70 LEU A O 1
ATOM 544 N N . GLN A 1 71 ? -11.611 -4.599 9.952 1.00 88.50 71 GLN A N 1
ATOM 545 C CA . GLN A 1 71 ? -12.208 -5.862 10.404 1.00 88.50 71 GLN A CA 1
ATOM 546 C C . GLN A 1 71 ? -11.861 -6.180 11.860 1.00 88.50 71 GLN A C 1
ATOM 548 O O . GLN A 1 71 ? -12.733 -6.641 12.599 1.00 88.50 71 GLN A O 1
ATOM 553 N N . VAL A 1 72 ? -10.622 -5.897 12.277 1.00 87.69 72 VAL A N 1
ATOM 554 C CA . VAL A 1 72 ? -10.182 -6.037 13.673 1.00 87.69 72 VAL A CA 1
ATOM 555 C C . VAL A 1 72 ? -10.938 -5.070 14.585 1.00 87.69 72 VAL A C 1
ATOM 557 O O . VAL A 1 72 ? -11.381 -5.464 15.659 1.00 87.69 72 VAL A O 1
ATOM 560 N N . TYR A 1 73 ? -11.118 -3.816 14.162 1.00 85.44 73 TYR A N 1
ATOM 561 C CA . TYR A 1 73 ? -11.791 -2.796 14.969 1.00 85.44 73 TYR A CA 1
ATOM 562 C C . TYR A 1 73 ? -13.314 -3.011 15.068 1.00 85.44 73 TYR A C 1
ATOM 564 O O . TYR A 1 73 ? -13.893 -2.832 16.138 1.00 85.44 73 TYR A O 1
ATOM 572 N N . TYR A 1 74 ? -13.970 -3.419 13.974 1.00 82.50 74 TYR A N 1
ATOM 573 C CA . TYR A 1 74 ? -15.432 -3.566 13.877 1.00 82.50 74 TYR A CA 1
ATOM 574 C C . TYR A 1 74 ? -15.939 -5.020 13.976 1.00 82.50 74 TYR A C 1
ATOM 576 O O . TYR A 1 74 ? -17.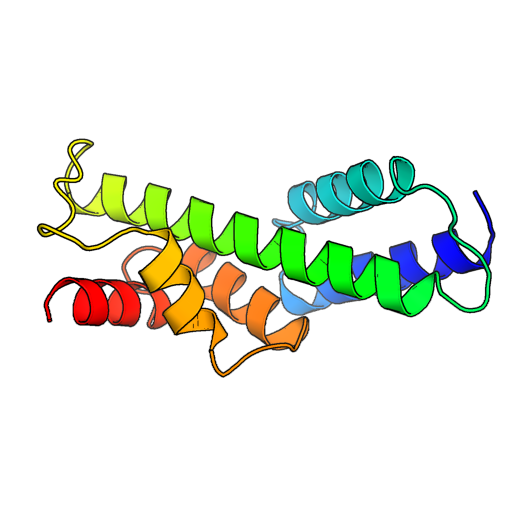118 -5.277 13.737 1.00 82.50 74 TYR A O 1
ATOM 584 N N . ASN A 1 75 ? -15.085 -5.976 14.362 1.00 73.19 75 ASN A N 1
ATOM 585 C CA . ASN A 1 75 ? -15.426 -7.393 14.556 1.00 73.19 75 ASN A CA 1
ATOM 586 C C . ASN A 1 75 ? -16.104 -8.056 13.334 1.00 73.19 75 ASN A C 1
ATOM 588 O O . ASN A 1 75 ? -17.237 -8.531 13.411 1.00 73.19 75 ASN A O 1
ATOM 592 N N . ASN A 1 76 ? -15.378 -8.149 12.213 1.00 65.62 76 ASN A N 1
ATOM 593 C CA . ASN A 1 76 ? -15.716 -8.895 10.978 1.00 65.62 76 ASN A CA 1
ATOM 594 C C . ASN A 1 76 ? -16.925 -8.415 10.154 1.00 65.62 76 ASN A C 1
ATOM 596 O O . ASN A 1 76 ? -17.025 -8.761 8.977 1.00 65.62 76 ASN A O 1
ATOM 600 N N . SER A 1 77 ? -17.818 -7.599 10.706 1.00 64.12 77 SER A N 1
ATOM 601 C CA . SER A 1 77 ? -18.833 -6.883 9.936 1.00 64.12 77 SER A CA 1
ATOM 602 C C . SER A 1 77 ? -18.407 -5.429 9.833 1.00 64.12 77 SER A C 1
ATOM 604 O O . SER A 1 77 ? -18.522 -4.695 10.808 1.00 64.12 77 SER A O 1
ATOM 606 N N . VAL A 1 78 ? -17.903 -5.012 8.672 1.00 60.84 78 VAL A N 1
ATOM 607 C CA . VAL A 1 78 ? -17.635 -3.598 8.388 1.00 60.84 78 VAL A CA 1
ATOM 608 C C . VAL A 1 78 ? -18.868 -3.018 7.690 1.00 60.84 78 VAL A C 1
ATOM 610 O O . VAL A 1 78 ? -18.942 -3.066 6.461 1.00 60.84 78 VAL A O 1
ATOM 613 N N . PRO A 1 79 ? -19.874 -2.479 8.403 1.00 65.50 79 PRO A N 1
ATOM 614 C CA . PRO A 1 79 ? -20.777 -1.541 7.773 1.00 65.50 79 PRO A CA 1
ATOM 615 C C . PRO A 1 79 ? -19.982 -0.252 7.571 1.00 65.50 79 PRO A C 1
ATOM 617 O O . PRO A 1 79 ? -19.861 0.571 8.478 1.00 65.50 79 PRO A O 1
ATOM 620 N N . LEU A 1 80 ? -19.388 -0.091 6.387 1.00 73.25 80 LEU A N 1
ATOM 621 C CA . LEU A 1 80 ? -18.903 1.226 5.997 1.00 73.25 80 LEU A CA 1
ATOM 622 C C . LEU A 1 80 ? -20.090 2.204 6.047 1.00 73.25 80 LEU A C 1
ATOM 624 O O . LEU A 1 80 ? -21.202 1.826 5.657 1.00 73.25 80 LEU A O 1
ATOM 628 N N . PRO A 1 81 ? -19.879 3.447 6.507 1.00 75.50 81 PRO A N 1
ATOM 629 C CA . PRO A 1 81 ? -20.888 4.492 6.429 1.00 75.50 81 PRO A CA 1
ATOM 630 C C . PRO A 1 81 ? -21.452 4.605 5.009 1.00 75.50 81 PRO A C 1
ATOM 632 O O . PRO A 1 81 ? -20.726 4.450 4.023 1.00 75.50 81 PRO A O 1
ATOM 635 N N . SER A 1 82 ? -22.752 4.880 4.894 1.00 76.94 82 SER A N 1
ATOM 636 C CA . SER A 1 82 ? -23.439 4.977 3.604 1.00 76.94 82 SER A CA 1
ATOM 637 C C . SER A 1 82 ? -22.705 5.914 2.641 1.00 76.94 82 SER A C 1
ATOM 639 O O . SER A 1 82 ? -22.495 7.084 2.940 1.00 76.94 82 SER A O 1
ATOM 641 N N . GLY A 1 83 ? -22.335 5.397 1.467 1.00 76.06 83 GLY A N 1
ATOM 642 C CA . GLY A 1 83 ? -21.652 6.168 0.424 1.00 76.06 83 GLY A CA 1
ATOM 643 C C . GLY A 1 83 ? -20.130 6.260 0.567 1.00 76.06 83 GLY A C 1
ATOM 644 O O . GLY A 1 83 ? -19.493 6.764 -0.353 1.00 76.06 83 GLY A O 1
ATOM 645 N N . ARG A 1 84 ? -19.533 5.740 1.647 1.00 81.81 84 ARG A N 1
ATOM 646 C CA . ARG A 1 84 ? -18.074 5.673 1.811 1.00 81.81 84 ARG A CA 1
ATOM 647 C C . ARG A 1 84 ? -17.527 4.347 1.299 1.00 81.81 84 ARG A C 1
ATOM 649 O O . ARG A 1 84 ? -18.082 3.283 1.579 1.00 81.81 84 ARG A O 1
ATOM 656 N N . ARG A 1 85 ? -16.412 4.402 0.573 1.00 84.81 85 ARG A N 1
ATOM 657 C CA . ARG A 1 85 ? -15.674 3.218 0.131 1.00 84.81 85 ARG A CA 1
ATOM 658 C C . ARG A 1 85 ? -14.264 3.245 0.699 1.00 84.81 85 ARG A C 1
ATOM 660 O O . ARG A 1 85 ? -13.669 4.303 0.878 1.00 84.81 85 ARG A O 1
ATOM 667 N N . ILE A 1 86 ? -13.695 2.066 0.937 1.00 85.25 86 ILE A N 1
ATOM 668 C CA . ILE A 1 86 ? -12.306 1.947 1.401 1.00 85.25 86 ILE A CA 1
ATOM 669 C C . ILE A 1 86 ? -11.334 2.562 0.387 1.00 85.25 86 ILE A C 1
ATOM 671 O O . ILE A 1 86 ? -10.328 3.147 0.775 1.00 85.25 86 ILE A O 1
ATOM 675 N N . GLN A 1 87 ? -11.649 2.476 -0.910 1.00 86.56 87 GLN A N 1
ATOM 676 C CA . GLN A 1 87 ? -10.876 3.120 -1.972 1.00 86.56 87 GLN A CA 1
ATOM 677 C C . GLN A 1 87 ? -10.737 4.629 -1.744 1.00 86.56 87 GLN A C 1
ATOM 679 O O . GLN A 1 87 ? -9.668 5.172 -2.002 1.00 86.56 87 GLN A O 1
ATOM 684 N N . ASP A 1 88 ? -11.773 5.286 -1.220 1.00 88.31 88 ASP A N 1
ATOM 685 C CA . ASP A 1 88 ? -11.759 6.728 -0.981 1.00 88.31 88 ASP A CA 1
ATOM 686 C C . ASP A 1 88 ? -10.876 7.072 0.228 1.00 88.31 88 ASP A C 1
ATOM 688 O O . ASP A 1 88 ? -10.132 8.047 0.194 1.00 88.31 88 ASP A O 1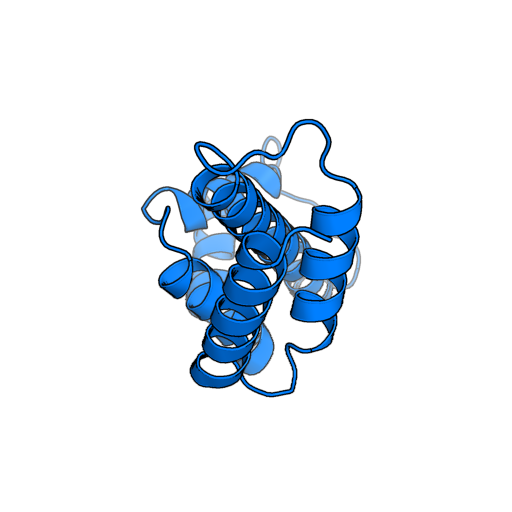
ATOM 692 N N . ALA A 1 89 ? -10.894 6.231 1.268 1.00 87.31 89 ALA A N 1
ATOM 693 C CA . ALA A 1 89 ? -10.022 6.380 2.434 1.00 87.31 89 ALA A CA 1
ATOM 694 C C . ALA A 1 89 ? -8.544 6.118 2.095 1.00 87.31 89 ALA A C 1
ATOM 696 O O . ALA A 1 89 ? -7.659 6.842 2.544 1.00 87.31 89 ALA A O 1
ATOM 697 N N . ALA A 1 90 ? -8.268 5.110 1.264 1.00 87.38 90 ALA A N 1
ATOM 698 C CA . ALA A 1 90 ? -6.923 4.857 0.759 1.00 87.38 90 ALA A CA 1
ATOM 699 C C . ALA A 1 90 ? -6.445 6.008 -0.141 1.00 87.38 90 ALA A C 1
ATOM 701 O O . ALA A 1 90 ? -5.308 6.450 -0.021 1.00 87.38 90 ALA A O 1
ATOM 702 N N . ALA A 1 91 ? -7.313 6.531 -1.014 1.00 88.19 91 ALA A N 1
ATOM 703 C CA . ALA A 1 91 ? -6.997 7.702 -1.827 1.00 88.19 91 ALA A CA 1
ATOM 704 C C . ALA A 1 91 ? -6.716 8.938 -0.961 1.00 88.19 91 ALA A C 1
ATOM 706 O O . ALA A 1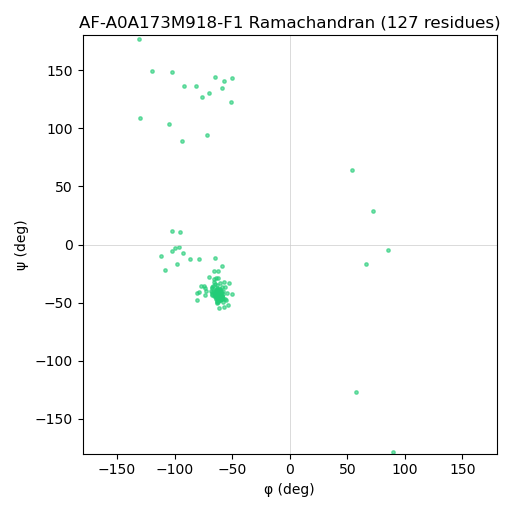 91 ? -5.777 9.668 -1.254 1.00 88.19 91 ALA A O 1
ATOM 707 N N . PHE A 1 92 ? -7.474 9.137 0.120 1.00 88.62 92 PHE A N 1
ATOM 708 C CA . PHE A 1 92 ? -7.256 10.218 1.081 1.00 88.62 92 PHE A CA 1
ATOM 709 C C . PHE A 1 92 ? -5.863 10.157 1.728 1.00 88.62 92 PHE A C 1
ATOM 711 O O . PHE A 1 92 ? -5.176 11.171 1.763 1.00 88.62 92 PHE A O 1
ATOM 718 N N . LEU A 1 93 ? -5.396 8.977 2.156 1.00 87.69 93 LEU A N 1
ATOM 719 C CA . LEU A 1 93 ? -4.040 8.832 2.715 1.00 87.69 93 LEU A CA 1
ATOM 720 C C . LEU A 1 93 ? -2.926 9.128 1.699 1.00 87.69 93 LEU A C 1
ATOM 722 O O . LEU A 1 93 ? -1.831 9.537 2.079 1.00 87.69 93 LEU A O 1
ATOM 726 N N . HIS A 1 94 ? -3.181 8.895 0.411 1.00 84.38 94 HIS A N 1
ATOM 727 C CA . HIS A 1 94 ? -2.184 9.082 -0.644 1.00 84.38 94 HIS A CA 1
ATOM 728 C C . HIS A 1 94 ? -2.326 10.401 -1.406 1.00 84.38 94 HIS A C 1
ATOM 730 O O . HIS A 1 94 ? -1.502 10.666 -2.274 1.00 84.38 94 HIS A O 1
ATOM 736 N N . GLN A 1 95 ? -3.340 11.226 -1.125 1.00 76.06 95 GLN A N 1
ATOM 737 C CA . GLN A 1 95 ? -3.572 12.479 -1.857 1.00 76.06 95 GLN A CA 1
ATOM 738 C C . GLN A 1 95 ? -2.359 13.416 -1.811 1.00 76.06 95 GLN A C 1
ATOM 740 O O . GLN A 1 95 ? -2.083 14.095 -2.796 1.00 76.06 95 GLN A O 1
ATOM 745 N N . ASP A 1 96 ? -1.608 13.379 -0.710 1.00 63.19 96 ASP A N 1
ATOM 746 C CA . ASP A 1 96 ? -0.381 14.154 -0.530 1.00 63.19 96 ASP A CA 1
ATOM 747 C C . ASP A 1 96 ? 0.902 13.359 -0.865 1.00 63.19 96 ASP A C 1
ATOM 749 O O . ASP A 1 96 ? 1.998 13.913 -0.770 1.00 63.19 96 ASP A O 1
ATOM 753 N N . SER A 1 97 ? 0.808 12.068 -1.236 1.00 61.19 97 SER A N 1
ATOM 754 C CA . SER A 1 97 ? 1.976 11.191 -1.430 1.00 61.19 97 SER A CA 1
ATOM 755 C C . SER A 1 97 ? 1.989 10.414 -2.754 1.00 61.19 97 SER A C 1
ATOM 757 O O . SER A 1 97 ? 1.298 9.415 -2.961 1.00 61.19 97 SER A O 1
ATOM 759 N N . GLU A 1 98 ? 2.895 10.826 -3.645 1.00 69.88 98 GLU A N 1
ATOM 760 C CA . GLU A 1 98 ? 3.324 10.025 -4.805 1.00 69.88 98 GLU A CA 1
ATOM 761 C C . GLU A 1 98 ? 4.690 9.355 -4.586 1.00 69.88 98 GLU A C 1
ATOM 763 O O . GLU A 1 98 ? 5.128 8.545 -5.403 1.00 69.88 98 GLU A O 1
ATOM 768 N N . SER A 1 99 ? 5.373 9.654 -3.476 1.00 86.69 99 SER A N 1
ATOM 769 C CA . SER A 1 99 ? 6.708 9.115 -3.220 1.00 86.69 99 SER A CA 1
ATOM 770 C C . SER A 1 99 ? 6.667 7.692 -2.656 1.00 86.69 99 SER A C 1
ATOM 772 O O . SER A 1 99 ? 5.920 7.380 -1.725 1.00 86.69 99 SER A O 1
ATOM 774 N N . LEU A 1 100 ? 7.541 6.833 -3.187 1.00 86.25 100 LEU A N 1
ATOM 775 C CA . LEU A 1 100 ? 7.722 5.452 -2.732 1.00 86.25 100 LEU A CA 1
ATOM 776 C C . LEU A 1 100 ? 8.013 5.375 -1.222 1.00 86.25 100 LEU A C 1
ATOM 778 O O . LEU A 1 100 ? 7.479 4.515 -0.526 1.00 86.25 100 LEU A O 1
ATOM 782 N N . GLU A 1 101 ? 8.853 6.283 -0.721 1.00 88.12 101 GLU A N 1
ATOM 783 C CA . GLU A 1 101 ? 9.275 6.329 0.682 1.00 88.12 101 GLU A CA 1
ATOM 784 C C . GLU A 1 101 ? 8.101 6.596 1.631 1.00 88.12 101 GLU A C 1
ATOM 786 O O . GLU A 1 101 ? 7.948 5.891 2.628 1.00 88.12 101 GLU A O 1
ATOM 791 N N . GLN A 1 102 ? 7.235 7.560 1.308 1.00 89.38 102 GLN A N 1
ATOM 792 C CA . GLN A 1 102 ? 6.067 7.863 2.137 1.00 89.38 102 GLN A CA 1
ATOM 793 C C . GLN A 1 102 ? 5.056 6.716 2.127 1.00 89.38 102 GLN A C 1
ATOM 795 O O . GLN A 1 102 ? 4.572 6.336 3.190 1.00 89.38 102 GLN A O 1
ATOM 800 N N . LEU A 1 103 ? 4.782 6.115 0.962 1.00 91.75 103 LEU A N 1
ATOM 801 C CA . LEU A 1 103 ? 3.896 4.949 0.868 1.00 91.75 103 LEU A CA 1
ATOM 802 C C . LEU A 1 103 ? 4.433 3.771 1.697 1.00 91.75 103 LEU A C 1
ATOM 804 O O . LEU A 1 103 ? 3.683 3.124 2.429 1.00 91.75 103 LEU A O 1
ATOM 808 N N . LEU A 1 104 ? 5.744 3.518 1.643 1.00 90.88 104 LEU A N 1
ATOM 809 C CA . LEU A 1 104 ? 6.389 2.519 2.495 1.00 90.88 104 LEU A CA 1
ATOM 810 C C . LEU A 1 104 ? 6.234 2.849 3.979 1.00 90.88 104 LEU A C 1
ATOM 812 O O . LEU A 1 104 ? 5.942 1.949 4.762 1.00 90.88 104 LEU A O 1
ATOM 816 N N . MET A 1 105 ? 6.398 4.115 4.366 1.00 90.94 105 MET A N 1
ATOM 817 C CA . MET A 1 105 ? 6.260 4.539 5.757 1.00 90.94 105 MET A CA 1
ATOM 818 C C . MET A 1 105 ? 4.829 4.371 6.273 1.00 90.94 105 MET A C 1
ATOM 820 O O . MET A 1 105 ? 4.642 3.824 7.356 1.00 90.94 105 MET A O 1
ATOM 824 N N . ILE A 1 106 ? 3.824 4.751 5.477 1.00 92.56 106 ILE A N 1
ATOM 825 C CA . ILE A 1 106 ? 2.402 4.549 5.795 1.00 92.56 106 ILE A CA 1
ATOM 826 C C . ILE A 1 106 ? 2.127 3.063 6.025 1.00 92.56 106 ILE A C 1
ATOM 828 O O . ILE A 1 106 ? 1.611 2.669 7.073 1.00 92.56 106 ILE A O 1
ATOM 832 N N . LEU A 1 107 ? 2.508 2.216 5.061 1.00 92.38 107 LEU A N 1
ATOM 833 C CA . LEU A 1 107 ? 2.301 0.775 5.171 1.00 92.38 107 LEU A CA 1
ATOM 834 C C . LEU A 1 107 ? 3.022 0.201 6.396 1.00 92.38 107 LEU A C 1
ATOM 836 O O . LEU A 1 107 ? 2.463 -0.646 7.100 1.00 92.38 107 LEU A O 1
ATOM 840 N N . LYS A 1 108 ? 4.238 0.687 6.665 1.00 92.06 108 LYS A N 1
ATOM 841 C CA . LYS A 1 108 ? 5.041 0.289 7.815 1.00 92.06 108 LYS A CA 1
ATOM 842 C C . LYS A 1 108 ? 4.366 0.616 9.131 1.00 92.06 108 LYS A C 1
ATOM 844 O O . LYS A 1 108 ? 4.133 -0.290 9.929 1.00 92.06 108 LYS A O 1
ATOM 849 N N . ASN A 1 109 ? 3.995 1.875 9.322 1.00 92.88 109 ASN A N 1
ATOM 850 C CA . ASN A 1 109 ? 3.353 2.354 10.537 1.00 92.88 109 ASN A CA 1
ATOM 851 C C . ASN A 1 109 ? 2.061 1.585 10.817 1.00 92.88 109 ASN A C 1
ATOM 853 O O . ASN A 1 109 ? 1.865 1.091 11.926 1.00 92.88 109 ASN A O 1
ATOM 857 N N . MET A 1 110 ? 1.211 1.394 9.805 1.00 92.94 110 MET A N 1
ATOM 858 C CA . MET A 1 110 ? -0.024 0.621 9.963 1.00 92.94 110 MET A CA 1
ATOM 859 C C . MET A 1 110 ? 0.219 -0.863 10.248 1.00 92.94 110 MET A C 1
ATOM 861 O O . MET A 1 110 ? -0.597 -1.506 10.904 1.00 92.94 110 MET A O 1
ATOM 865 N N . THR A 1 111 ? 1.315 -1.440 9.762 1.00 92.38 111 THR A N 1
ATOM 866 C CA .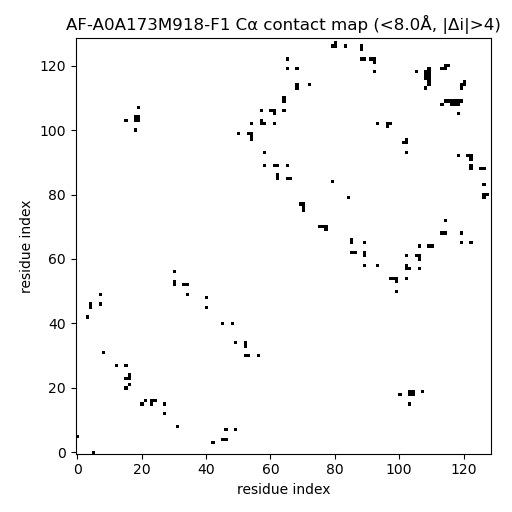 THR A 1 111 ? 1.639 -2.850 10.018 1.00 92.38 111 THR A CA 1
ATOM 867 C C . THR A 1 111 ? 2.226 -3.053 11.410 1.00 92.38 111 THR A C 1
ATOM 869 O O . THR A 1 111 ? 1.856 -4.013 12.082 1.00 92.38 111 THR A O 1
ATOM 872 N N . GLU A 1 112 ? 3.106 -2.158 11.855 1.00 92.38 112 GLU A N 1
ATOM 873 C CA . GLU A 1 112 ? 3.789 -2.263 13.149 1.00 92.38 112 GLU A CA 1
ATOM 874 C C . GLU A 1 112 ? 2.910 -1.794 14.316 1.00 92.38 112 GLU A C 1
ATOM 876 O O . GLU A 1 112 ? 2.877 -2.440 15.361 1.00 92.38 112 GLU A O 1
ATOM 881 N N . LEU A 1 113 ? 2.172 -0.693 14.139 1.00 93.88 113 LEU A N 1
ATOM 882 C CA . LEU A 1 113 ? 1.337 -0.089 15.186 1.00 93.88 113 LEU A CA 1
ATOM 883 C C . LEU A 1 113 ? -0.138 -0.503 15.081 1.00 93.88 113 LEU A C 1
ATOM 885 O O . LEU A 1 113 ? -0.907 -0.332 16.031 1.00 93.88 113 LEU A O 1
ATOM 889 N N . GLY A 1 114 ? -0.566 -1.044 13.938 1.00 93.00 114 GLY A N 1
ATOM 890 C CA . GLY A 1 114 ? -1.936 -1.505 13.734 1.00 93.00 114 GLY A CA 1
ATOM 891 C C . GLY A 1 114 ? -2.962 -0.396 13.954 1.00 93.00 114 GLY A C 1
ATOM 892 O O . GLY A 1 114 ? -2.853 0.703 13.406 1.00 93.00 114 GLY A O 1
ATOM 893 N N . VAL A 1 115 ? -3.945 -0.676 14.816 1.00 92.12 115 VAL A N 1
ATOM 894 C CA . VAL A 1 115 ? -5.019 0.266 15.177 1.00 92.12 115 VAL A CA 1
ATOM 895 C C . VAL A 1 115 ? -4.529 1.519 15.918 1.00 92.12 115 VAL A C 1
ATOM 897 O O . VAL A 1 115 ? -5.300 2.456 16.095 1.00 92.12 115 VAL A O 1
ATOM 900 N N . GLN A 1 116 ? -3.269 1.539 16.365 1.00 94.00 116 GLN A N 1
ATOM 901 C CA . GLN A 1 116 ? -2.648 2.689 17.029 1.00 94.00 116 GLN A CA 1
ATOM 902 C C . GLN A 1 116 ? -1.901 3.613 16.054 1.00 94.00 116 GLN A C 1
ATOM 904 O O . GLN A 1 116 ? -1.440 4.675 16.465 1.00 94.00 116 GLN A O 1
ATOM 909 N N . SER A 1 117 ? -1.759 3.224 14.783 1.00 96.12 117 SER A N 1
ATOM 910 C CA . SER A 1 117 ? -1.106 4.058 13.768 1.00 96.12 117 SER A CA 1
ATOM 911 C C . SER A 1 117 ? -1.890 5.348 13.507 1.00 96.12 117 SER A C 1
ATOM 913 O O . SER A 1 117 ? -3.125 5.361 13.514 1.00 96.12 117 SER A O 1
ATOM 915 N N . GLN A 1 118 ? -1.174 6.447 13.254 1.00 94.56 118 GLN A N 1
ATOM 916 C CA . GLN A 1 118 ? -1.799 7.738 12.958 1.00 94.56 118 GLN A CA 1
ATOM 917 C C . GLN A 1 118 ? -2.622 7.665 11.666 1.00 94.56 118 GLN A C 1
ATOM 919 O O . GLN A 1 118 ? -3.701 8.244 11.584 1.00 94.56 118 GLN A O 1
ATOM 924 N N . GLU A 1 119 ? -2.138 6.922 10.679 1.00 94.69 119 GLU A N 1
ATOM 925 C CA . GLU A 1 119 ? -2.766 6.711 9.381 1.00 94.69 119 GLU A CA 1
ATOM 926 C C . GLU A 1 119 ? -4.103 5.978 9.531 1.00 94.69 119 GLU A C 1
ATOM 928 O O . GLU A 1 119 ? -5.108 6.387 8.949 1.00 94.69 119 GLU A O 1
ATOM 933 N N . PHE A 1 120 ? -4.169 4.952 10.384 1.00 94.50 120 PHE A N 1
ATOM 934 C CA . PHE A 1 120 ? -5.439 4.287 10.661 1.00 94.50 120 PHE A CA 1
ATOM 935 C C . PHE A 1 120 ? -6.430 5.212 11.380 1.00 94.50 120 PHE A C 1
ATOM 937 O O . PHE A 1 120 ? -7.613 5.240 11.038 1.00 94.50 120 PHE A O 1
ATOM 944 N N . LEU A 1 121 ? -5.964 6.027 12.331 1.00 93.19 121 LEU A N 1
ATOM 945 C CA . LEU A 1 121 ? -6.816 7.022 12.991 1.00 93.19 121 LEU A CA 1
ATOM 946 C C . LEU A 1 121 ? -7.343 8.074 12.001 1.00 93.19 121 LEU A C 1
ATOM 948 O O . LEU A 1 121 ? -8.508 8.459 12.083 1.00 93.19 121 LEU A O 1
ATOM 952 N N . GLN A 1 122 ? -6.524 8.504 11.037 1.00 92.88 122 GLN A N 1
ATOM 953 C CA . GLN A 1 122 ? -6.953 9.395 9.955 1.00 92.88 122 GLN A CA 1
ATOM 954 C C . GLN A 1 122 ? -8.031 8.753 9.078 1.00 92.88 122 GLN A C 1
ATOM 956 O O . GLN A 1 122 ? -9.013 9.415 8.743 1.00 92.88 122 GLN A O 1
ATOM 961 N N . VAL A 1 123 ? -7.899 7.463 8.759 1.00 92.06 123 VAL A N 1
ATOM 962 C CA . VAL A 1 123 ? -8.937 6.711 8.037 1.00 92.06 123 VAL A CA 1
ATOM 963 C C . VAL A 1 123 ? -10.248 6.696 8.818 1.00 92.06 123 VAL A C 1
ATOM 965 O O . VAL A 1 123 ? -11.303 6.957 8.242 1.00 92.06 123 VAL A O 1
ATOM 968 N N . LEU A 1 124 ? -10.207 6.433 10.126 1.00 90.69 124 LEU A N 1
ATOM 969 C CA . LEU A 1 124 ? -11.414 6.455 10.957 1.00 90.69 124 LEU A CA 1
ATOM 970 C C . LEU A 1 124 ? -12.063 7.841 10.979 1.00 90.69 124 LEU A C 1
ATOM 972 O O . LEU A 1 124 ? -13.279 7.948 10.822 1.00 90.69 124 LEU A O 1
ATOM 976 N N . LEU A 1 125 ? -11.260 8.899 11.118 1.00 90.06 125 LEU A N 1
ATOM 977 C CA . LEU A 1 125 ? -11.747 10.276 11.061 1.00 90.06 125 LEU A CA 1
ATOM 978 C C . LEU A 1 125 ? -12.415 10.572 9.718 1.00 90.06 125 LEU A C 1
ATOM 980 O O . LEU A 1 125 ? -13.527 11.093 9.706 1.00 90.06 125 LEU A O 1
ATOM 984 N N . TYR A 1 126 ? -11.784 10.194 8.607 1.00 90.50 126 TYR A N 1
ATOM 985 C CA . TYR A 1 126 ? -12.339 10.358 7.264 1.00 90.50 126 TYR A CA 1
ATOM 986 C C . TYR A 1 126 ? -13.683 9.636 7.100 1.00 90.50 126 TYR A C 1
ATOM 988 O O . TYR A 1 126 ? -14.631 10.201 6.560 1.00 90.50 126 TYR A O 1
ATOM 996 N N . LEU A 1 127 ? -13.784 8.395 7.585 1.00 87.06 127 LEU A N 1
ATOM 997 C CA . LEU A 1 127 ? -15.021 7.617 7.511 1.00 87.06 127 LEU A CA 1
ATOM 998 C C . LEU A 1 127 ? -16.117 8.173 8.434 1.00 87.06 127 LEU A C 1
ATOM 1000 O O . LEU A 1 127 ? -17.294 8.013 8.136 1.00 87.06 127 LEU A O 1
ATOM 1004 N N . SER A 1 128 ? -15.756 8.831 9.536 1.00 82.94 128 SER A N 1
ATOM 1005 C CA . SER A 1 128 ? -16.719 9.404 10.487 1.00 82.94 128 SER A CA 1
ATOM 1006 C C . SER A 1 128 ? -17.345 10.739 10.058 1.00 82.94 128 SER A C 1
ATOM 1008 O O . SER A 1 128 ? -18.313 11.170 10.686 1.00 82.94 128 SER A O 1
ATOM 1010 N N . GLN A 1 129 ? -16.795 11.388 9.026 1.00 78.00 129 GLN A N 1
ATOM 1011 C CA . GLN A 1 129 ? -17.313 12.632 8.436 1.00 78.00 129 GLN A CA 1
ATOM 1012 C C . GLN A 1 129 ? -18.462 12.363 7.465 1.00 78.00 129 GLN A C 1
ATOM 1014 O O . GLN A 1 129 ? -19.408 13.176 7.458 1.00 78.00 129 GLN A O 1
#

Solvent-accessible surface area (backbone atoms only — not comparable to full-atom values): 7493 Å² total; per-residue (Å²): 130,60,70,68,59,54,49,52,52,51,54,50,46,50,49,47,41,71,76,64,28,77,88,45,51,66,57,46,53,50,48,54,54,53,58,72,67,60,78,91,71,46,92,89,49,35,66,61,56,51,48,50,51,46,46,54,51,44,55,49,51,40,37,53,48,51,55,53,48,44,29,68,74,50,68,76,56,71,82,62,53,90,93,59,51,68,70,57,46,42,47,60,74,37,72,90,48,90,49,63,68,56,51,49,49,53,44,39,42,40,67,76,48,35,83,73,14,69,67,48,48,48,40,51,53,62,65,73,107

Sequence (129 aa):
MNPYILQFLADMATAILTIAGVAYLPLIVLIVFRAGGLRGLNEENASERLLDLCCDTLKEQIKNKIEELLQVYYNNSVPLPSGRRIQDAAAFLHQDSESLEQLLMILKNMTELGVQSQEFLQVLLYLSQ

Nearest PDB structures (foldseek):
  6m6u-assembly1_I  TM=2.934E-01  e=8.106E+00  Shewanella oneidensis MR-1
  8wm7-assembly1_B  TM=2.291E-01  e=7.342E+00  Nostoc sp. PCC 7120 = FACHB-418

Foldseek 3Di:
DPVVLVVLLVVVVVVLCVQQNPVCPVLSVVLVVVLVVDPDDDPVCSNVVSLVSSLVSLLVLLLVLLVVLQCVVVVNDDPQPPPDDSNVLSCVLCVVPPDSNSSSVSSRQCVVVPCNRPSSVSSVVVSVD